Protein AF-A0A484XP71-F1 (afdb_monomer_lite)

Secondary structure (DSSP, 8-state):
-PPPPPPTTHHHHHHHHHHTTTT--SS-HHHHHHHHHHHHHHT-S--EEEEE-SS-EEEEE------

Organism: NCBI:txid69218

Radius of gyration: 14.57 Å; chains: 1; bounding box: 28×20×47 Å

Foldseek 3Di:
DDDDDQDPCNVVVQVVLVVVCVVVCPDDVVQLVVFVVCCVVVVDPFDWDWDDHPPDTDIDTNDDPDD

Sequence (67 aa):
MKAPATPTDENERLAALRESGLLDIDRSPAFDRLTRLAKRFFQVPLAMVNLIDEHSLIGQVGRRQSA

Structure (mmCIF, N/CA/C/O backbone):
data_AF-A0A484XP71-F1
#
_entry.id   AF-A0A484XP71-F1
#
loop_
_atom_site.group_PDB
_atom_site.id
_atom_site.type_symbol
_atom_site.label_atom_id
_atom_site.label_alt_id
_atom_site.label_comp_id
_atom_site.label_asym_id
_atom_site.label_entity_id
_atom_site.label_seq_id
_atom_site.pdbx_PDB_ins_code
_atom_site.Cartn_x
_atom_site.Cartn_y
_atom_site.Cartn_z
_atom_site.occupancy
_atom_site.B_iso_or_equiv
_atom_site.auth_seq_id
_atom_site.auth_comp_id
_atom_site.auth_asym_id
_atom_site.auth_atom_id
_atom_site.pdbx_PDB_model_num
ATOM 1 N N . MET A 1 1 ? -16.414 -17.022 -12.184 1.00 61.56 1 MET A N 1
ATOM 2 C CA . MET A 1 1 ? -16.121 -15.575 -12.315 1.00 61.56 1 MET A CA 1
ATOM 3 C C . MET A 1 1 ? -15.110 -15.401 -13.436 1.00 61.56 1 MET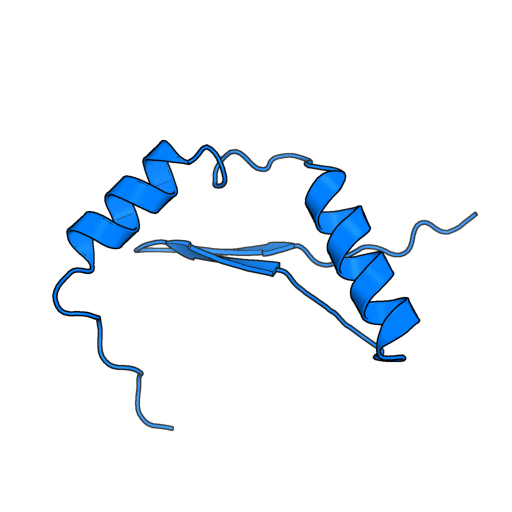 A C 1
ATOM 5 O O . MET A 1 1 ? -14.250 -16.263 -13.568 1.00 61.56 1 MET A O 1
ATOM 9 N N . LYS A 1 2 ? -15.237 -14.357 -14.262 1.00 81.12 2 LYS A N 1
ATOM 10 C CA . LYS A 1 2 ? -14.264 -14.044 -15.321 1.00 81.12 2 LYS A CA 1
ATOM 11 C C . LYS A 1 2 ? -13.040 -13.381 -14.683 1.00 81.12 2 LYS A C 1
ATOM 13 O O . LYS A 1 2 ? -13.217 -12.537 -13.808 1.00 81.12 2 LYS A O 1
ATOM 18 N N . ALA A 1 3 ? -11.837 -13.774 -15.098 1.00 79.12 3 ALA A N 1
ATOM 19 C CA . ALA A 1 3 ? -10.618 -13.111 -14.645 1.00 79.12 3 ALA A CA 1
ATOM 20 C C . ALA A 1 3 ? -10.620 -11.634 -15.089 1.00 79.12 3 ALA A C 1
ATOM 22 O O . ALA A 1 3 ? -11.117 -11.338 -16.185 1.00 79.12 3 ALA A O 1
ATOM 23 N N . PRO A 1 4 ? -10.109 -10.710 -14.256 1.00 83.25 4 PRO A N 1
ATOM 24 C CA . PRO A 1 4 ? -9.952 -9.320 -14.657 1.00 83.25 4 PRO A CA 1
ATOM 25 C C . PRO A 1 4 ? -8.960 -9.221 -15.819 1.00 83.25 4 PRO A C 1
ATOM 27 O O . PRO A 1 4 ? -8.030 -10.020 -15.927 1.00 83.25 4 PRO A O 1
ATOM 30 N N . ALA A 1 5 ? -9.184 -8.252 -16.703 1.00 88.50 5 ALA A N 1
ATOM 31 C CA . ALA A 1 5 ? -8.224 -7.942 -17.751 1.00 88.50 5 ALA A CA 1
ATOM 32 C C . ALA A 1 5 ? -7.025 -7.205 -17.147 1.00 88.50 5 ALA A C 1
ATOM 34 O O . ALA A 1 5 ? -7.201 -6.345 -16.281 1.00 88.50 5 ALA A O 1
ATOM 35 N N . THR A 1 6 ? -5.830 -7.527 -17.629 1.00 88.56 6 THR A N 1
ATOM 36 C CA . THR A 1 6 ? -4.624 -6.759 -17.321 1.00 88.56 6 THR A CA 1
ATOM 37 C C . THR A 1 6 ? -4.696 -5.398 -18.028 1.00 88.56 6 THR A C 1
ATOM 39 O O . THR A 1 6 ? -5.061 -5.367 -19.209 1.00 88.56 6 THR A O 1
ATOM 42 N N . PRO A 1 7 ? -4.389 -4.283 -17.340 1.00 90.81 7 PRO A N 1
ATOM 43 C CA . PRO A 1 7 ? -4.308 -2.963 -17.962 1.00 90.81 7 PRO A CA 1
ATOM 44 C C . PRO A 1 7 ? -3.264 -2.905 -19.086 1.00 90.81 7 PRO A C 1
ATOM 46 O O . PRO A 1 7 ? -2.279 -3.642 -19.077 1.00 90.81 7 PRO A O 1
ATOM 49 N N . THR A 1 8 ? -3.460 -2.009 -20.054 1.00 94.25 8 THR A N 1
ATOM 50 C CA . THR A 1 8 ? -2.535 -1.828 -21.190 1.00 94.25 8 THR A CA 1
ATOM 51 C C . THR A 1 8 ? -1.176 -1.259 -20.756 1.00 94.25 8 THR A C 1
ATOM 53 O O . THR A 1 8 ? -0.166 -1.506 -21.405 1.00 94.25 8 THR A O 1
ATOM 56 N N . ASP A 1 9 ? -1.157 -0.516 -19.652 1.00 94.50 9 ASP A N 1
ATOM 57 C CA . ASP A 1 9 ? -0.029 0.184 -19.032 1.00 94.50 9 ASP A CA 1
ATOM 58 C C . ASP A 1 9 ? 0.535 -0.566 -17.808 1.00 94.50 9 ASP A C 1
ATOM 60 O O . ASP A 1 9 ? 1.175 0.021 -16.936 1.00 94.50 9 ASP A O 1
ATOM 64 N N . GLU A 1 10 ? 0.323 -1.885 -17.725 1.00 93.69 10 GLU A N 1
ATOM 65 C CA . GLU A 1 10 ? 0.671 -2.671 -16.532 1.00 93.69 10 GLU A CA 1
ATOM 66 C C . GLU A 1 10 ? 2.154 -2.577 -16.143 1.00 93.69 10 GLU A C 1
ATOM 68 O O . GLU A 1 10 ? 2.480 -2.507 -14.959 1.00 93.69 10 GLU A O 1
ATOM 73 N N . ASN A 1 11 ? 3.058 -2.500 -17.121 1.00 94.50 11 ASN A N 1
ATOM 74 C CA . ASN A 1 11 ? 4.487 -2.335 -16.850 1.00 94.50 11 ASN A CA 1
ATOM 75 C C . ASN A 1 11 ? 4.795 -1.002 -16.148 1.00 94.50 11 ASN A C 1
ATOM 77 O O . ASN A 1 11 ? 5.607 -0.968 -15.224 1.00 94.50 11 ASN A O 1
ATOM 81 N N . GLU A 1 12 ? 4.133 0.086 -16.553 1.00 96.31 12 GLU A N 1
ATOM 82 C CA . GLU A 1 12 ? 4.297 1.409 -15.938 1.00 96.31 12 GLU A CA 1
ATOM 83 C C . GLU A 1 12 ? 3.709 1.419 -14.524 1.00 96.31 12 GLU A C 1
ATOM 85 O O . GLU A 1 12 ? 4.335 1.918 -13.588 1.00 96.31 12 GLU A O 1
ATOM 90 N N . ARG A 1 13 ? 2.548 0.779 -14.335 1.00 94.31 13 ARG A N 1
ATOM 91 C CA . ARG A 1 13 ? 1.924 0.616 -13.016 1.00 94.31 13 ARG A CA 1
ATOM 92 C C . ARG A 1 13 ? 2.826 -0.153 -12.046 1.00 94.31 13 ARG A C 1
ATOM 94 O O . ARG A 1 13 ? 2.959 0.248 -10.888 1.00 94.31 13 ARG A O 1
ATOM 101 N N . LEU A 1 14 ? 3.428 -1.256 -12.497 1.00 93.88 14 LEU A N 1
ATOM 102 C CA . LEU A 1 14 ? 4.339 -2.075 -11.691 1.00 93.88 14 LEU A CA 1
ATOM 103 C C . LEU A 1 14 ? 5.632 -1.326 -11.353 1.00 93.88 14 LEU A C 1
ATOM 105 O O . LEU A 1 14 ? 6.08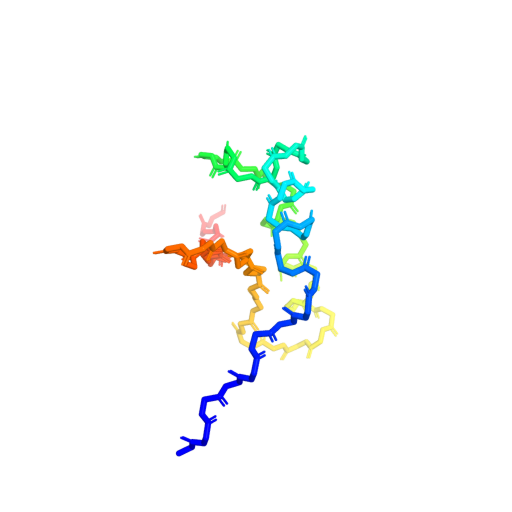6 -1.392 -10.210 1.00 93.88 14 LEU A O 1
ATOM 109 N N . ALA A 1 15 ? 6.198 -0.581 -12.308 1.00 94.19 15 ALA A N 1
ATOM 110 C CA . ALA A 1 15 ? 7.358 0.275 -12.064 1.00 94.19 15 ALA A CA 1
ATOM 111 C C . ALA A 1 15 ? 7.045 1.341 -11.002 1.00 94.19 15 ALA A C 1
ATOM 113 O O . ALA A 1 15 ? 7.741 1.414 -9.991 1.00 94.19 15 ALA A O 1
ATOM 114 N N . ALA A 1 16 ? 5.932 2.065 -11.153 1.00 94.75 16 ALA A N 1
ATOM 115 C CA . ALA A 1 16 ? 5.489 3.064 -10.183 1.00 94.75 16 ALA A CA 1
ATOM 116 C C . ALA A 1 16 ? 5.240 2.462 -8.787 1.00 94.75 16 ALA A C 1
ATOM 118 O O . ALA A 1 16 ? 5.581 3.068 -7.770 1.00 94.75 16 ALA A O 1
ATOM 119 N N . LEU A 1 17 ? 4.675 1.250 -8.713 1.00 92.19 17 LEU A N 1
ATOM 120 C CA . LEU A 1 17 ? 4.480 0.546 -7.445 1.00 92.19 17 LEU A CA 1
ATOM 121 C C . LEU A 1 17 ? 5.818 0.210 -6.771 1.00 92.19 17 LEU A C 1
ATOM 123 O O . LEU A 1 17 ? 5.961 0.434 -5.570 1.00 92.19 17 LEU A O 1
ATOM 127 N N . ARG A 1 18 ? 6.798 -0.295 -7.523 1.00 90.25 18 ARG A N 1
ATOM 128 C CA . ARG A 1 18 ? 8.132 -0.629 -6.996 1.00 90.25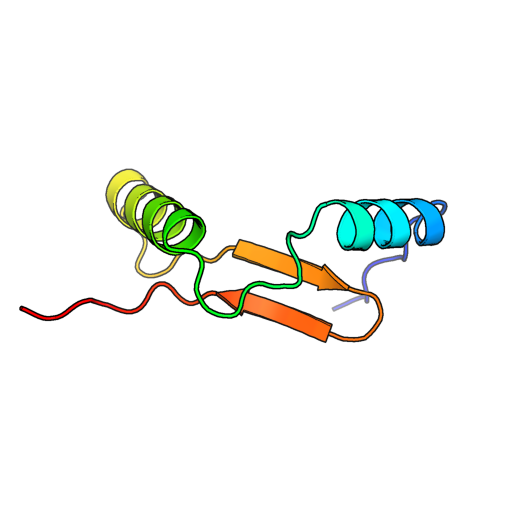 18 ARG A CA 1
ATOM 129 C C . ARG A 1 18 ? 8.890 0.629 -6.555 1.00 90.25 18 ARG A C 1
ATOM 131 O O . ARG A 1 18 ? 9.456 0.645 -5.468 1.00 90.25 18 ARG A O 1
ATOM 138 N N . GLU A 1 19 ? 8.817 1.708 -7.331 1.00 92.88 19 GLU A N 1
ATOM 139 C CA . GLU A 1 19 ? 9.439 3.004 -7.013 1.00 92.88 19 GLU A CA 1
ATOM 140 C C . GLU A 1 19 ? 8.816 3.701 -5.798 1.00 92.88 19 GLU A C 1
ATOM 142 O O . GLU A 1 19 ? 9.492 4.453 -5.098 1.00 92.88 19 GLU A O 1
ATOM 147 N N . SER A 1 20 ? 7.540 3.437 -5.507 1.00 90.75 20 SER A N 1
ATOM 148 C CA . SER A 1 20 ? 6.842 4.055 -4.374 1.00 90.75 20 SER A CA 1
ATOM 149 C C . SER A 1 20 ? 7.406 3.668 -2.997 1.00 90.75 20 SER A C 1
ATOM 151 O O . SER A 1 20 ? 7.050 4.294 -1.997 1.00 90.75 20 SER A O 1
ATOM 153 N N . GLY A 1 21 ? 8.224 2.609 -2.915 1.00 87.19 21 GLY A N 1
ATOM 154 C CA . GLY A 1 21 ? 8.699 2.031 -1.652 1.00 87.19 21 GLY A CA 1
ATOM 155 C C . GLY A 1 21 ? 7.584 1.396 -0.812 1.00 87.19 21 GLY A C 1
ATOM 156 O O . GLY A 1 21 ? 7.807 0.974 0.322 1.00 87.19 21 GLY A O 1
ATOM 157 N N . LEU A 1 22 ? 6.361 1.311 -1.349 1.00 85.25 22 LEU A N 1
ATOM 158 C CA . LEU A 1 22 ? 5.216 0.739 -0.650 1.00 85.25 22 LEU A CA 1
ATOM 159 C C . LEU A 1 22 ? 5.251 -0.787 -0.611 1.00 85.25 22 LEU A C 1
ATOM 161 O O . LEU A 1 22 ? 4.357 -1.341 -0.001 1.00 85.25 22 LEU A O 1
ATOM 165 N N . LEU A 1 23 ? 6.196 -1.483 -1.250 1.00 84.06 23 LEU A N 1
ATOM 166 C CA . LEU A 1 23 ? 6.300 -2.949 -1.160 1.00 84.06 23 LEU A CA 1
ATOM 167 C C . LEU A 1 23 ? 7.254 -3.421 -0.053 1.00 84.06 23 LEU A C 1
ATOM 169 O O . LEU A 1 23 ? 7.105 -4.544 0.425 1.00 84.06 23 LEU A O 1
ATOM 173 N N . ASP A 1 24 ? 8.136 -2.553 0.448 1.00 76.00 24 ASP A N 1
ATOM 174 C CA . ASP A 1 24 ? 9.120 -2.863 1.499 1.00 76.00 24 ASP A CA 1
ATOM 175 C C . ASP A 1 24 ? 8.493 -2.899 2.917 1.00 76.00 24 ASP A C 1
ATOM 177 O O . ASP A 1 24 ? 9.089 -2.493 3.919 1.00 76.00 24 ASP A O 1
ATOM 181 N N . ILE A 1 25 ? 7.235 -3.350 3.023 1.00 63.22 25 ILE A N 1
ATOM 182 C CA . ILE A 1 25 ? 6.375 -3.162 4.200 1.00 63.22 25 ILE A CA 1
ATOM 183 C C . ILE A 1 25 ? 6.578 -4.241 5.261 1.00 63.22 25 ILE A C 1
ATOM 185 O O . ILE A 1 25 ? 5.650 -4.973 5.611 1.00 63.22 25 ILE A O 1
ATOM 189 N N . ASP A 1 26 ? 7.758 -4.305 5.861 1.00 58.25 26 ASP A N 1
ATOM 190 C CA . ASP A 1 26 ? 7.969 -5.311 6.902 1.00 58.25 26 ASP A CA 1
ATOM 191 C C . ASP A 1 26 ? 7.361 -4.926 8.272 1.00 58.25 26 ASP A C 1
ATOM 193 O O . ASP A 1 26 ? 7.337 -5.751 9.176 1.00 58.25 26 ASP A O 1
ATOM 197 N N . ARG A 1 27 ? 6.831 -3.694 8.439 1.00 57.81 27 ARG A N 1
ATOM 198 C CA . ARG A 1 27 ? 5.947 -3.203 9.538 1.00 57.81 27 ARG A CA 1
ATOM 199 C C . ARG A 1 27 ? 5.676 -1.699 9.354 1.00 57.81 27 ARG A C 1
ATOM 201 O O . ARG A 1 27 ? 6.360 -0.885 9.968 1.00 57.81 27 ARG A O 1
ATOM 208 N N . SER A 1 28 ? 4.690 -1.279 8.557 1.00 64.00 28 SER A N 1
ATOM 209 C CA . SER A 1 28 ? 4.302 0.147 8.527 1.00 64.00 28 SER A CA 1
ATOM 210 C C . SER A 1 28 ? 3.080 0.403 9.417 1.00 64.00 28 SER A C 1
ATOM 212 O O . SER A 1 28 ? 1.967 0.028 9.045 1.00 64.00 28 SER A O 1
ATOM 214 N N . PRO A 1 29 ? 3.221 1.117 10.554 1.00 76.06 29 PRO A N 1
ATOM 215 C CA . PRO A 1 29 ? 2.086 1.499 11.399 1.00 76.06 29 PRO A CA 1
ATOM 216 C C . PRO A 1 29 ? 1.046 2.375 10.681 1.00 76.06 29 PRO A C 1
ATOM 218 O O . PRO A 1 29 ? -0.045 2.597 11.211 1.00 76.06 29 PRO A O 1
ATOM 221 N N . ALA A 1 30 ? 1.377 2.925 9.505 1.00 83.50 30 ALA A N 1
ATOM 222 C CA . ALA A 1 30 ? 0.480 3.778 8.735 1.00 83.50 30 ALA A CA 1
ATOM 223 C C . ALA A 1 30 ? -0.722 3.000 8.176 1.00 83.50 30 ALA A C 1
ATOM 225 O O . ALA A 1 30 ? -1.856 3.451 8.346 1.00 83.50 30 ALA A O 1
ATOM 226 N N . PHE A 1 31 ? -0.508 1.814 7.596 1.00 86.69 31 PHE A N 1
ATOM 227 C CA . PHE A 1 31 ? -1.602 0.993 7.063 1.00 86.69 31 PHE A CA 1
ATOM 228 C C . PHE A 1 31 ? -2.483 0.421 8.177 1.00 86.69 31 PHE A C 1
ATOM 230 O O . PHE A 1 31 ? -3.709 0.421 8.061 1.00 86.69 31 PHE A O 1
ATOM 237 N N . ASP A 1 32 ? -1.890 0.045 9.311 1.00 86.00 32 ASP A N 1
ATOM 238 C CA . ASP A 1 32 ? -2.640 -0.361 10.504 1.00 86.00 32 ASP A CA 1
ATOM 239 C C . ASP A 1 32 ? -3.531 0.767 11.043 1.00 86.00 32 ASP A C 1
ATOM 241 O O . ASP A 1 32 ? -4.666 0.531 11.467 1.00 86.00 32 ASP A O 1
ATOM 245 N N . ARG A 1 33 ? -3.040 2.015 11.044 1.00 90.50 33 ARG A N 1
ATOM 246 C CA . ARG A 1 33 ? -3.855 3.184 11.414 1.00 90.50 33 ARG A CA 1
ATOM 247 C C . ARG A 1 33 ? -5.011 3.386 10.439 1.00 90.50 33 ARG A C 1
ATOM 249 O O . ARG A 1 33 ? -6.135 3.601 10.891 1.00 90.50 33 ARG A O 1
ATOM 256 N N . LEU A 1 34 ? -4.748 3.291 9.137 1.00 92.00 34 LEU A N 1
ATOM 257 C CA . LEU A 1 34 ? -5.750 3.507 8.095 1.00 92.00 34 LEU A CA 1
ATOM 258 C C . LEU A 1 34 ? -6.853 2.443 8.141 1.00 92.00 34 LEU A C 1
ATOM 260 O O . LEU A 1 34 ? -8.036 2.781 8.185 1.00 92.00 34 LEU A O 1
ATOM 264 N N . THR A 1 35 ? -6.483 1.164 8.236 1.00 92.44 35 THR A N 1
ATOM 265 C CA . THR A 1 35 ? -7.451 0.061 8.350 1.00 92.44 35 THR A CA 1
ATOM 266 C C . THR A 1 35 ? -8.262 0.148 9.643 1.00 92.44 35 THR A C 1
ATOM 268 O O . THR A 1 35 ? -9.474 -0.065 9.624 1.00 92.44 35 THR A O 1
ATOM 271 N N . ARG A 1 36 ? -7.651 0.541 10.770 1.00 93.19 36 ARG A N 1
ATOM 272 C CA . ARG A 1 36 ? -8.377 0.774 12.029 1.00 93.19 36 ARG A CA 1
ATOM 273 C C . ARG A 1 36 ? -9.365 1.937 11.932 1.00 93.19 36 ARG A C 1
ATOM 275 O O . ARG A 1 36 ? -10.479 1.811 12.443 1.00 93.19 36 ARG A O 1
ATOM 282 N N . LEU A 1 37 ? -8.982 3.041 11.288 1.00 95.62 37 LEU A N 1
ATOM 283 C CA . LEU A 1 37 ? -9.877 4.177 11.068 1.00 95.62 37 LEU A CA 1
ATOM 284 C C . LEU A 1 37 ? -11.069 3.765 10.199 1.00 95.62 37 LEU A C 1
ATOM 286 O O . LEU A 1 37 ? -12.206 4.003 10.597 1.00 95.62 37 LEU A O 1
ATOM 290 N N . ALA A 1 38 ? -10.820 3.077 9.082 1.00 96.19 38 ALA A N 1
ATOM 291 C CA . ALA A 1 38 ? -11.869 2.582 8.195 1.00 96.19 38 ALA A CA 1
ATOM 292 C C . ALA A 1 38 ? -12.837 1.635 8.926 1.00 96.19 38 ALA A C 1
ATOM 294 O O . ALA A 1 38 ? -14.048 1.837 8.870 1.00 96.19 38 ALA A O 1
ATOM 295 N N . LYS A 1 39 ? -12.324 0.661 9.695 1.00 97.25 39 LYS A N 1
ATOM 296 C CA . LYS A 1 39 ? -13.166 -0.244 10.500 1.00 97.25 39 LYS A CA 1
ATOM 297 C C . LYS A 1 39 ? -14.075 0.510 11.466 1.00 97.25 39 LYS A C 1
ATOM 299 O O . LYS A 1 39 ? -15.254 0.188 11.565 1.00 97.25 39 LYS A O 1
ATOM 304 N N . ARG A 1 40 ? -13.535 1.506 12.177 1.00 96.62 40 ARG A N 1
ATOM 305 C CA . ARG A 1 40 ? -14.297 2.295 13.156 1.00 96.62 40 ARG A CA 1
ATOM 306 C C . ARG A 1 40 ? -15.321 3.208 12.484 1.00 96.62 40 ARG A C 1
ATOM 308 O O . ARG A 1 40 ? -16.430 3.324 12.99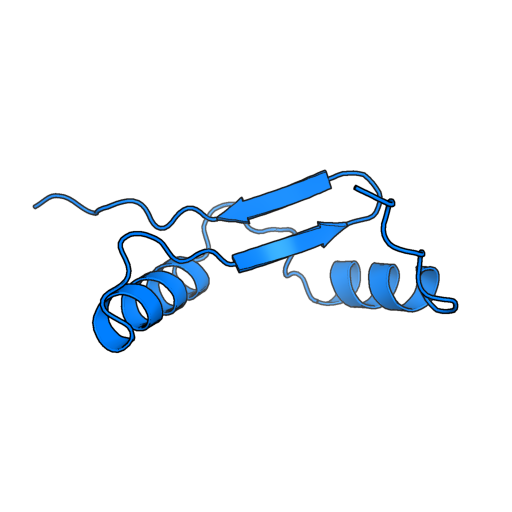0 1.00 96.62 40 ARG A O 1
ATOM 315 N N . PHE A 1 41 ? -14.949 3.852 11.380 1.00 97.62 41 PHE A N 1
ATOM 316 C CA . PHE A 1 41 ? -15.794 4.833 10.702 1.00 97.62 41 PHE A CA 1
ATOM 317 C C . PHE A 1 41 ? -16.950 4.172 9.947 1.00 97.62 41 PHE A C 1
ATOM 319 O O . PHE A 1 41 ? -18.089 4.605 10.067 1.00 97.62 41 PHE A O 1
ATOM 326 N N . PHE A 1 42 ? -16.669 3.082 9.231 1.00 97.25 42 PHE A N 1
ATOM 327 C CA . PHE A 1 42 ? -17.673 2.351 8.454 1.00 97.25 42 PHE A CA 1
ATOM 328 C C . PHE A 1 42 ? -18.365 1.232 9.241 1.00 97.25 42 PHE A C 1
ATOM 330 O O . PHE A 1 42 ? -19.223 0.551 8.693 1.00 97.25 42 PHE A O 1
ATOM 337 N N . GLN A 1 43 ? -17.994 1.024 10.510 1.00 96.44 43 GLN A N 1
ATOM 338 C CA . GLN A 1 43 ? -18.554 -0.017 11.383 1.00 96.44 43 GLN A CA 1
ATOM 339 C C . GLN A 1 43 ? -18.482 -1.432 10.775 1.00 96.44 43 GLN A C 1
ATOM 341 O O . GLN A 1 43 ? -19.381 -2.252 10.950 1.00 96.44 43 GLN A O 1
ATOM 346 N N . VAL A 1 44 ? -17.389 -1.735 10.067 1.00 96.56 44 VAL A N 1
ATOM 347 C CA . VAL A 1 44 ? -17.189 -3.023 9.384 1.00 96.56 44 VAL A CA 1
ATOM 348 C C . VAL A 1 44 ? -16.289 -3.972 10.187 1.00 96.56 44 VAL A C 1
ATOM 350 O O . VAL A 1 44 ? -15.338 -3.532 10.846 1.00 96.56 44 VAL A O 1
ATOM 353 N N . PRO A 1 45 ? -16.514 -5.299 10.108 1.00 92.81 45 PRO A N 1
ATOM 354 C CA . PRO A 1 45 ? -15.709 -6.276 10.845 1.00 92.81 45 PRO A CA 1
ATOM 355 C C . PRO A 1 45 ? -14.252 -6.341 10.356 1.00 92.81 45 PRO A C 1
ATOM 357 O O . PRO A 1 45 ? -13.351 -6.703 11.123 1.00 92.81 45 PRO A O 1
ATOM 360 N N . LEU A 1 46 ? -13.993 -5.944 9.106 1.00 92.19 46 LEU A N 1
ATOM 361 C CA . LEU A 1 46 ? -12.687 -6.029 8.461 1.00 92.19 46 LEU A CA 1
ATOM 362 C C . LEU A 1 46 ? -12.480 -4.881 7.464 1.00 92.19 46 LEU A C 1
ATOM 364 O O . LEU A 1 46 ? -13.390 -4.529 6.724 1.00 92.19 46 LEU A O 1
ATOM 368 N N . ALA A 1 47 ? -11.262 -4.342 7.435 1.00 93.31 47 ALA A N 1
ATOM 369 C CA . ALA A 1 47 ? -10.764 -3.463 6.383 1.00 93.31 47 ALA A CA 1
ATOM 370 C C . ALA A 1 47 ? -9.309 -3.845 6.096 1.00 93.31 47 ALA A C 1
ATOM 372 O O . ALA A 1 47 ? -8.583 -4.219 7.022 1.00 93.31 47 ALA A O 1
ATOM 373 N N . MET A 1 48 ? -8.904 -3.768 4.832 1.00 91.44 48 MET A N 1
ATOM 374 C CA . MET A 1 48 ? -7.576 -4.166 4.365 1.00 91.44 48 MET A CA 1
ATOM 375 C C . MET A 1 48 ? -7.088 -3.190 3.300 1.00 91.44 48 MET A C 1
ATOM 377 O O . MET A 1 48 ? -7.892 -2.591 2.586 1.00 91.44 48 MET A O 1
ATOM 381 N N . VAL A 1 49 ? -5.769 -3.070 3.192 1.00 88.88 49 VAL A N 1
ATOM 382 C CA . VAL A 1 49 ? -5.086 -2.438 2.062 1.00 88.88 49 VAL A CA 1
ATOM 383 C C . VAL A 1 49 ? -4.336 -3.549 1.338 1.00 88.88 49 VAL A C 1
ATOM 385 O O . VAL A 1 49 ? -3.584 -4.286 1.977 1.00 88.88 49 VAL A O 1
ATOM 388 N N . ASN A 1 50 ? -4.576 -3.681 0.034 1.00 86.75 50 ASN A N 1
ATOM 389 C CA . ASN A 1 50 ? -3.940 -4.683 -0.814 1.00 86.75 50 ASN A CA 1
ATOM 390 C C . ASN A 1 50 ? -3.155 -3.969 -1.910 1.00 86.75 50 ASN A C 1
ATOM 392 O O . ASN A 1 50 ? -3.731 -3.181 -2.662 1.00 86.75 50 ASN A O 1
ATOM 396 N N . LEU A 1 51 ? -1.863 -4.263 -2.003 1.00 88.44 51 LEU A N 1
ATOM 397 C CA . LEU A 1 51 ? -1.022 -3.831 -3.115 1.00 88.44 51 LEU A CA 1
ATOM 398 C C . LEU A 1 51 ? -0.867 -5.002 -4.083 1.00 88.44 51 LEU A C 1
ATOM 400 O O . LEU A 1 51 ? -0.590 -6.127 -3.661 1.00 88.44 51 LEU A O 1
ATOM 404 N N . ILE A 1 52 ? -1.111 -4.733 -5.365 1.00 87.88 52 ILE A N 1
ATOM 405 C CA . ILE A 1 52 ? -1.119 -5.744 -6.423 1.00 87.88 52 ILE A CA 1
ATOM 406 C C . ILE A 1 52 ? 0.209 -5.657 -7.173 1.00 87.88 52 ILE A C 1
ATOM 408 O O . ILE A 1 52 ? 0.411 -4.721 -7.947 1.00 87.88 52 ILE A O 1
ATOM 412 N N . ASP A 1 53 ? 1.110 -6.605 -6.940 1.00 86.62 53 ASP A N 1
ATOM 413 C CA . ASP A 1 53 ? 2.329 -6.778 -7.737 1.00 86.62 53 ASP A CA 1
ATOM 414 C C . ASP A 1 53 ? 2.145 -7.929 -8.742 1.00 86.62 53 ASP A C 1
ATOM 416 O O . ASP A 1 53 ? 1.174 -8.684 -8.676 1.00 86.62 53 ASP A O 1
ATOM 420 N N . GLU A 1 54 ? 3.081 -8.055 -9.675 1.00 78.81 54 GLU A N 1
ATOM 421 C CA . GLU A 1 54 ? 3.068 -8.995 -10.802 1.00 78.81 54 GLU A CA 1
ATOM 422 C C . GLU A 1 54 ? 2.870 -10.459 -10.371 1.00 78.81 54 GLU A C 1
ATOM 424 O O . GLU A 1 54 ? 2.159 -11.220 -11.026 1.00 78.81 54 GLU A O 1
ATOM 429 N N . HIS A 1 55 ? 3.460 -10.846 -9.234 1.00 64.56 55 HIS A N 1
ATOM 430 C CA . HIS A 1 55 ? 3.472 -12.229 -8.747 1.00 64.56 55 HIS A CA 1
ATOM 431 C C . HIS A 1 55 ? 2.912 -12.408 -7.328 1.00 64.56 55 HIS A C 1
ATOM 433 O O . HIS A 1 55 ? 2.898 -13.531 -6.818 1.00 64.56 55 HIS A O 1
ATOM 439 N N . SER A 1 56 ? 2.482 -11.344 -6.638 1.00 57.34 56 SER A N 1
ATOM 440 C CA . SER A 1 56 ? 2.073 -11.437 -5.227 1.00 57.34 56 SER A CA 1
ATOM 441 C C . SER A 1 56 ? 1.080 -10.352 -4.804 1.00 57.34 56 SER A C 1
ATOM 443 O O . SER A 1 56 ? 1.250 -9.169 -5.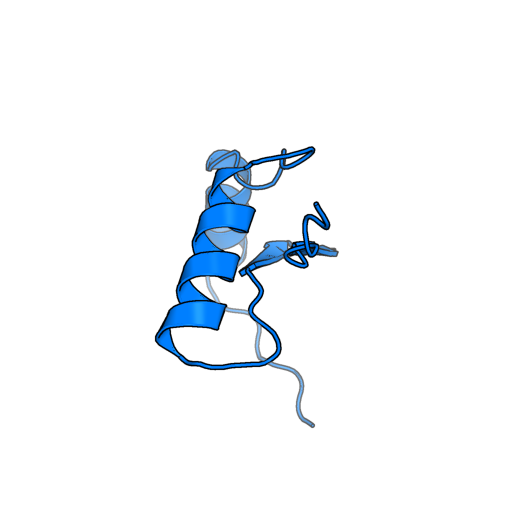082 1.00 57.34 56 SER A O 1
ATOM 445 N N . LEU A 1 57 ? 0.046 -10.774 -4.069 1.00 60.06 57 LEU A N 1
ATOM 446 C CA . LEU A 1 57 ? -0.836 -9.889 -3.308 1.00 60.06 57 LEU A CA 1
ATOM 447 C C . LEU A 1 57 ? -0.249 -9.712 -1.905 1.00 60.06 57 LEU A C 1
ATOM 449 O O . LEU A 1 57 ? -0.224 -10.670 -1.132 1.00 60.06 57 LEU A O 1
ATOM 453 N N . ILE A 1 58 ? 0.180 -8.501 -1.547 1.00 60.81 58 ILE A N 1
ATOM 454 C CA . ILE A 1 58 ? 0.577 -8.192 -0.165 1.00 60.81 58 ILE A CA 1
ATOM 455 C C . ILE A 1 58 ? -0.644 -7.612 0.553 1.00 60.81 58 ILE A C 1
ATOM 457 O O . ILE A 1 58 ? -1.039 -6.471 0.309 1.00 60.81 58 ILE A O 1
ATOM 461 N N . GLY A 1 59 ? -1.273 -8.416 1.414 1.00 56.59 59 GLY A N 1
ATOM 462 C CA . GLY A 1 59 ? -2.425 -8.008 2.219 1.00 56.59 59 GLY A CA 1
ATOM 463 C C . GLY A 1 59 ? -2.030 -7.693 3.659 1.00 56.59 59 GLY A C 1
ATOM 464 O O . GLY A 1 59 ? -1.512 -8.560 4.365 1.00 56.59 59 GLY A O 1
ATOM 465 N N . GLN A 1 60 ? -2.311 -6.473 4.128 1.00 60.22 60 GLN A N 1
ATOM 466 C CA . GLN A 1 60 ? -2.156 -6.127 5.544 1.00 60.22 60 GLN A CA 1
ATOM 467 C C . GLN A 1 60 ? -3.487 -6.270 6.284 1.00 60.22 60 GLN A C 1
ATOM 469 O O . GLN A 1 60 ? -4.426 -5.490 6.103 1.00 60.22 60 GLN A O 1
ATOM 474 N N . VAL A 1 61 ? -3.561 -7.292 7.138 1.00 58.81 61 VAL A N 1
ATOM 475 C CA . VAL A 1 61 ? -4.691 -7.507 8.044 1.00 58.81 61 VAL A CA 1
ATOM 476 C C . VAL A 1 61 ? -4.427 -6.713 9.314 1.00 58.81 61 VAL A C 1
ATOM 478 O O . VAL A 1 61 ? -3.547 -7.079 10.092 1.00 58.81 61 VAL A O 1
ATOM 481 N N . GLY A 1 62 ? -5.210 -5.656 9.546 1.00 54.47 62 GLY A N 1
ATOM 482 C CA . GLY A 1 62 ? -5.151 -4.884 10.787 1.00 54.47 62 GLY A CA 1
ATOM 483 C C . GLY A 1 62 ? -5.392 -5.794 11.994 1.00 54.47 62 GLY A C 1
ATOM 484 O O . GLY A 1 62 ? -6.538 -6.137 12.310 1.00 54.47 62 GLY A O 1
ATOM 485 N N . ARG A 1 63 ? -4.311 -6.22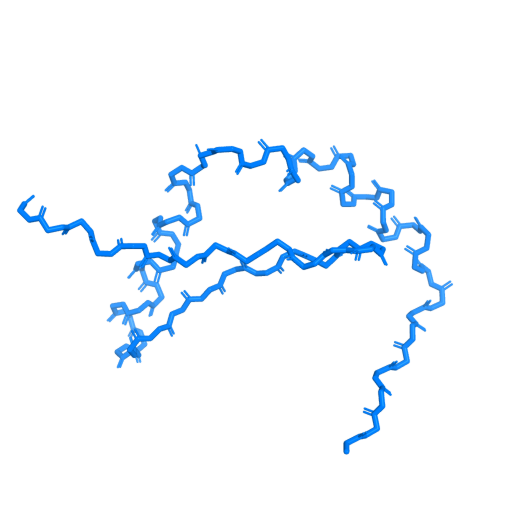5 12.656 1.00 52.47 63 ARG A N 1
ATOM 486 C CA . ARG A 1 63 ? -4.401 -7.075 13.847 1.00 52.47 63 ARG A CA 1
ATOM 487 C C . ARG A 1 63 ? -5.003 -6.263 14.990 1.00 52.47 63 ARG A C 1
ATOM 489 O O . ARG A 1 63 ? -4.672 -5.095 15.193 1.00 52.47 63 ARG A O 1
ATOM 496 N N . ARG A 1 64 ? -5.902 -6.892 15.754 1.00 47.44 64 ARG A N 1
ATOM 497 C CA . ARG A 1 64 ? -6.381 -6.349 17.031 1.00 47.44 64 ARG A CA 1
ATOM 498 C C . ARG A 1 64 ? -5.173 -6.284 17.963 1.00 47.44 64 ARG A C 1
ATOM 500 O O . ARG A 1 64 ? -4.654 -7.328 18.344 1.00 47.44 64 ARG A O 1
ATOM 507 N N . GLN A 1 65 ? -4.718 -5.081 18.302 1.00 46.06 65 GLN A N 1
ATOM 508 C CA . GLN A 1 65 ? -3.934 -4.909 19.518 1.00 46.06 65 GLN A CA 1
ATOM 509 C C . GLN A 1 65 ? -4.914 -5.137 20.670 1.00 46.06 65 GLN A C 1
ATOM 511 O O . GLN A 1 65 ? -5.874 -4.384 20.834 1.00 46.06 65 GLN A O 1
ATOM 516 N N . SER A 1 66 ? -4.759 -6.277 21.337 1.00 44.94 66 SER A N 1
ATOM 517 C CA . SER A 1 66 ? -5.381 -6.550 22.626 1.00 44.94 66 SER A CA 1
ATOM 518 C C . SER A 1 66 ? -4.503 -5.937 23.713 1.00 44.94 66 SER A C 1
ATOM 520 O O . SER A 1 66 ? -3.287 -6.114 23.654 1.00 44.94 66 SER A O 1
ATOM 522 N N . ALA A 1 67 ? -5.179 -5.333 24.696 1.00 36.78 67 ALA A N 1
ATOM 523 C CA . ALA A 1 67 ? -4.689 -4.610 25.874 1.00 36.78 67 ALA A CA 1
ATOM 524 C C . ALA A 1 67 ? -4.297 -3.146 25.627 1.00 36.78 67 ALA A C 1
ATOM 526 O O . ALA A 1 67 ? -3.287 -2.884 24.942 1.00 36.78 67 ALA A O 1
#

pLDDT: mean 81.0, std 16.42, range [36.78, 97.62]